Protein AF-Q2HZE2-F1 (afdb_monomer_lite)

Organism: Salmo salar (NCBI:txid8030)

Structure (mmCIF, N/CA/C/O backbone):
data_AF-Q2HZE2-F1
#
_entry.id   AF-Q2HZE2-F1
#
loop_
_atom_site.group_PDB
_atom_site.id
_atom_site.type_symbol
_atom_site.label_atom_id
_atom_site.label_alt_id
_atom_site.label_comp_id
_atom_site.label_asym_id
_atom_site.label_entity_id
_atom_site.label_seq_id
_atom_site.pdbx_PDB_ins_code
_atom_site.Cartn_x
_atom_site.Cartn_y
_atom_site.Cartn_z
_atom_site.occupancy
_atom_site.B_iso_or_equiv
_atom_site.auth_seq_id
_atom_site.auth_comp_id
_atom_site.auth_asym_id
_atom_site.auth_atom_id
_atom_site.pdbx_PDB_model_num
ATOM 1 N N . ALA A 1 1 ? -4.470 17.321 -12.831 1.00 76.12 1 ALA A N 1
ATOM 2 C CA . ALA A 1 1 ? -4.507 16.544 -11.573 1.00 76.12 1 ALA A CA 1
ATOM 3 C C . ALA A 1 1 ? -4.127 15.077 -11.799 1.00 76.12 1 ALA A C 1
ATOM 5 O O . ALA A 1 1 ? -2.973 14.748 -11.581 1.00 76.12 1 ALA A O 1
ATOM 6 N N . ILE A 1 2 ? -5.021 14.204 -12.294 1.00 88.50 2 ILE A N 1
ATOM 7 C CA . ILE A 1 2 ? -4.703 12.766 -12.485 1.00 88.50 2 ILE A CA 1
ATOM 8 C C . ILE A 1 2 ? -3.613 12.551 -13.549 1.00 88.50 2 ILE A C 1
ATOM 10 O O . ILE A 1 2 ? -2.705 11.749 -13.355 1.00 88.50 2 ILE A O 1
ATOM 14 N N . PHE A 1 3 ? -3.653 13.308 -14.648 1.00 89.38 3 PHE A N 1
ATOM 15 C CA . PHE A 1 3 ? -2.621 13.237 -15.688 1.00 89.38 3 PHE A CA 1
ATOM 16 C C . PHE A 1 3 ? -1.238 13.693 -15.203 1.00 89.38 3 PHE A C 1
ATOM 18 O O . PHE A 1 3 ? -0.231 13.118 -15.606 1.00 89.38 3 PHE A O 1
ATOM 25 N N . ASP A 1 4 ? -1.184 14.699 -14.329 1.00 90.12 4 ASP A N 1
ATOM 26 C CA . ASP A 1 4 ? 0.077 15.194 -13.766 1.00 90.12 4 ASP A CA 1
ATOM 27 C C . ASP A 1 4 ? 0.665 14.180 -12.780 1.00 90.12 4 ASP A C 1
ATOM 29 O O . ASP A 1 4 ? 1.857 13.898 -12.835 1.00 90.12 4 ASP A O 1
ATOM 33 N N . LEU A 1 5 ? -0.190 13.541 -11.969 1.00 87.56 5 LEU A N 1
ATOM 34 C CA . LEU A 1 5 ? 0.198 12.412 -11.124 1.00 87.56 5 LEU A CA 1
ATOM 35 C C . LEU A 1 5 ? 0.779 11.267 -11.964 1.00 87.56 5 LEU A C 1
ATOM 37 O O . LEU A 1 5 ? 1.863 10.780 -11.663 1.00 87.56 5 LEU A O 1
ATOM 41 N N . GLY A 1 6 ? 0.104 10.875 -13.050 1.00 87.19 6 GLY A N 1
ATOM 42 C CA . GLY A 1 6 ? 0.598 9.831 -13.953 1.00 87.19 6 GLY A CA 1
ATOM 43 C C . GLY A 1 6 ? 1.968 10.160 -14.558 1.00 87.19 6 GLY A C 1
ATOM 44 O O . GLY A 1 6 ? 2.831 9.288 -14.629 1.00 87.19 6 GLY A O 1
ATOM 45 N N . LYS A 1 7 ? 2.205 11.427 -14.930 1.00 88.50 7 LYS A N 1
ATOM 46 C CA . LYS A 1 7 ? 3.519 11.883 -15.414 1.00 88.50 7 LYS A CA 1
ATOM 47 C C . LYS A 1 7 ? 4.605 11.772 -14.348 1.00 88.50 7 LYS A C 1
ATOM 49 O O . LYS A 1 7 ? 5.696 11.309 -14.664 1.00 88.50 7 LYS A O 1
ATOM 54 N N . SER A 1 8 ? 4.323 12.183 -13.112 1.00 87.81 8 SER A N 1
ATOM 55 C CA . SER A 1 8 ? 5.284 12.071 -12.012 1.00 87.81 8 SER A CA 1
ATOM 56 C C . SER A 1 8 ? 5.588 10.611 -11.681 1.00 87.81 8 SER A C 1
ATOM 58 O O . SER A 1 8 ? 6.755 10.257 -11.563 1.00 87.81 8 SER A O 1
ATOM 60 N N . LEU A 1 9 ? 4.569 9.746 -11.613 1.00 88.25 9 LEU A N 1
ATOM 61 C CA . LEU A 1 9 ? 4.729 8.326 -11.275 1.00 88.25 9 LEU A CA 1
ATOM 62 C C . LEU A 1 9 ? 5.534 7.537 -12.314 1.00 88.25 9 LEU A C 1
ATOM 64 O O . LEU A 1 9 ? 6.222 6.588 -11.949 1.00 88.25 9 LEU A O 1
ATOM 68 N N . ALA A 1 10 ? 5.508 7.944 -13.585 1.00 86.56 10 ALA A N 1
ATOM 69 C CA . ALA A 1 10 ? 6.288 7.289 -14.635 1.00 86.56 10 ALA A CA 1
ATOM 70 C C . ALA A 1 10 ? 7.802 7.280 -14.342 1.00 86.56 10 ALA A C 1
ATOM 72 O O . ALA A 1 10 ? 8.492 6.344 -14.732 1.00 86.56 10 ALA A O 1
ATOM 73 N N . GLN A 1 11 ? 8.320 8.285 -13.625 1.00 85.81 11 GLN A N 1
ATOM 74 C CA . GLN A 1 11 ? 9.740 8.362 -13.258 1.00 85.81 11 GLN A CA 1
ATOM 75 C C . GLN A 1 11 ? 10.129 7.374 -12.148 1.00 85.81 11 GLN A C 1
ATOM 77 O O . GLN A 1 11 ? 11.300 7.023 -12.030 1.00 85.81 11 GLN A O 1
ATOM 82 N N . PHE A 1 12 ? 9.158 6.903 -11.362 1.00 85.88 12 PHE A N 1
ATOM 83 C CA . PHE A 1 12 ? 9.395 6.001 -10.234 1.00 85.88 12 PHE A CA 1
ATOM 84 C C . PHE A 1 12 ? 9.525 4.533 -10.654 1.00 85.88 12 PHE A C 1
ATOM 86 O O . PHE A 1 12 ? 9.894 3.719 -9.820 1.00 85.88 12 PHE A O 1
ATOM 93 N N . ASN A 1 13 ? 9.243 4.180 -11.919 1.00 88.88 13 ASN A N 1
ATOM 94 C CA . ASN A 1 13 ? 9.319 2.801 -12.429 1.00 88.88 13 ASN A CA 1
ATOM 95 C C . ASN A 1 13 ? 8.672 1.779 -11.477 1.00 88.88 13 ASN A C 1
ATOM 97 O O . ASN A 1 13 ? 9.279 0.757 -11.136 1.00 88.88 13 ASN A O 1
ATOM 101 N N . LEU A 1 14 ? 7.455 2.106 -11.029 1.00 92.06 14 LEU A N 1
ATOM 102 C CA . LEU A 1 14 ? 6.742 1.294 -10.056 1.00 92.06 14 LEU A CA 1
ATOM 103 C C . LEU A 1 14 ? 6.494 -0.109 -10.605 1.00 92.06 14 LEU A C 1
ATOM 105 O O . LEU A 1 14 ? 6.038 -0.255 -11.741 1.00 92.06 14 LEU A O 1
ATOM 109 N N . ASP A 1 15 ? 6.765 -1.124 -9.794 1.00 94.06 15 ASP A N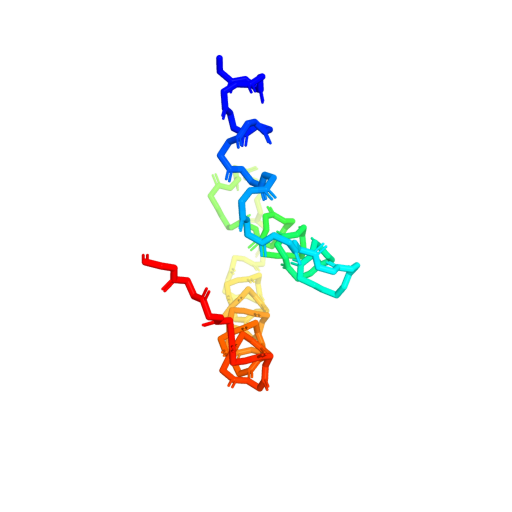 1
ATOM 110 C CA . ASP A 1 15 ? 6.316 -2.480 -10.088 1.00 94.06 15 ASP A CA 1
ATOM 111 C C . ASP A 1 15 ? 4.917 -2.767 -9.520 1.00 94.06 15 ASP A C 1
ATOM 113 O O . ASP A 1 15 ? 4.330 -1.973 -8.778 1.00 94.06 15 ASP A O 1
ATOM 117 N N . ASP A 1 16 ? 4.369 -3.927 -9.879 1.00 95.50 16 ASP A N 1
ATOM 118 C CA . ASP A 1 16 ? 3.029 -4.335 -9.454 1.00 95.50 16 ASP A CA 1
ATOM 119 C C . ASP A 1 16 ? 2.894 -4.421 -7.924 1.00 95.50 16 ASP A C 1
ATOM 121 O O . ASP A 1 16 ? 1.812 -4.184 -7.387 1.00 95.50 16 ASP A O 1
ATOM 125 N N . SER A 1 17 ? 3.982 -4.729 -7.206 1.00 95.25 17 SER A N 1
ATOM 126 C CA . SER A 1 17 ? 3.965 -4.834 -5.743 1.00 95.25 17 SER A CA 1
ATOM 127 C C . SER A 1 17 ? 3.878 -3.454 -5.098 1.00 95.25 17 SER A C 1
ATOM 129 O O . SER A 1 17 ? 3.114 -3.264 -4.153 1.00 95.25 17 SER A O 1
ATOM 131 N N . GLU A 1 18 ? 4.606 -2.472 -5.628 1.00 95.19 18 GLU A N 1
ATOM 132 C CA . GLU A 1 18 ? 4.568 -1.081 -5.164 1.00 95.19 18 GLU A CA 1
ATOM 133 C C . GLU A 1 18 ? 3.195 -0.460 -5.402 1.00 95.19 18 GLU A C 1
ATOM 135 O O . GLU A 1 18 ? 2.652 0.204 -4.517 1.00 95.19 18 GLU A O 1
ATOM 140 N N . VAL A 1 19 ? 2.589 -0.736 -6.560 1.00 95.56 19 VAL A N 1
ATOM 141 C CA . VAL A 1 19 ? 1.217 -0.309 -6.856 1.00 95.56 19 VAL A CA 1
ATOM 142 C C . VAL A 1 19 ? 0.218 -0.987 -5.915 1.00 95.56 19 VAL A C 1
ATOM 144 O O . VAL A 1 19 ? -0.642 -0.302 -5.357 1.00 95.56 19 VAL A O 1
ATOM 147 N N . ALA A 1 20 ? 0.337 -2.298 -5.684 1.00 97.44 20 ALA A N 1
ATOM 148 C CA . ALA A 1 20 ? -0.550 -3.028 -4.779 1.00 97.44 20 ALA A CA 1
ATOM 149 C C . ALA A 1 20 ? -0.454 -2.521 -3.329 1.00 97.44 20 ALA A C 1
ATOM 151 O O . ALA A 1 20 ? -1.475 -2.364 -2.657 1.00 97.44 20 ALA A O 1
ATOM 152 N N . LEU A 1 21 ? 0.756 -2.214 -2.851 1.00 97.00 21 LEU A N 1
ATOM 153 C CA . LEU A 1 21 ? 0.985 -1.660 -1.514 1.00 97.00 21 LEU A CA 1
ATOM 154 C C . LEU A 1 21 ? 0.426 -0.237 -1.384 1.00 97.00 21 LEU A C 1
ATOM 156 O O . LEU A 1 21 ? -0.265 0.053 -0.408 1.00 97.00 21 LEU A O 1
ATOM 160 N N . LEU A 1 22 ? 0.618 0.620 -2.394 1.00 95.94 22 LEU A N 1
ATOM 161 C CA . LEU A 1 22 ? -0.031 1.937 -2.477 1.00 95.94 22 LEU A CA 1
ATOM 162 C C . LEU A 1 22 ? -1.557 1.825 -2.399 1.00 95.94 22 LEU A C 1
ATOM 164 O O . LEU A 1 22 ? -2.203 2.545 -1.638 1.00 95.94 22 LEU A O 1
ATOM 168 N N . GLN A 1 23 ? -2.139 0.902 -3.164 1.00 96.31 23 GLN A N 1
ATOM 169 C CA . GLN A 1 23 ? -3.579 0.656 -3.156 1.00 96.31 23 GLN A CA 1
ATOM 170 C C . GLN A 1 23 ? -4.067 0.157 -1.791 1.00 96.31 23 GLN A C 1
ATOM 172 O O . GLN A 1 23 ? -5.098 0.629 -1.315 1.00 96.31 23 GLN A O 1
ATOM 177 N N . ALA A 1 24 ? -3.331 -0.746 -1.137 1.00 97.31 24 ALA A N 1
ATOM 178 C CA . ALA A 1 24 ? -3.668 -1.245 0.195 1.00 97.31 24 ALA A CA 1
ATOM 179 C C . ALA A 1 24 ? -3.641 -0.130 1.254 1.00 97.31 24 ALA A C 1
ATOM 181 O O . ALA A 1 24 ? -4.561 -0.034 2.066 1.00 97.31 24 ALA A O 1
ATOM 182 N N . VAL A 1 25 ? -2.641 0.757 1.208 1.00 96.81 25 VAL A N 1
ATOM 183 C CA . VAL A 1 25 ? -2.551 1.920 2.108 1.00 96.81 25 VAL A CA 1
ATOM 184 C C . VAL A 1 25 ? -3.734 2.870 1.907 1.00 96.81 25 VAL A C 1
ATOM 186 O O . VAL A 1 25 ? -4.326 3.316 2.889 1.00 96.81 25 VAL A O 1
ATOM 189 N N . LEU A 1 26 ? -4.119 3.151 0.657 1.00 95.00 26 LEU A N 1
ATOM 190 C CA . LEU A 1 26 ? -5.279 3.997 0.344 1.00 95.00 26 LEU A CA 1
ATOM 191 C C . LEU A 1 26 ? -6.612 3.345 0.744 1.00 95.00 26 LEU A C 1
ATOM 193 O O . LEU A 1 26 ? -7.539 4.042 1.160 1.00 95.00 26 LEU A O 1
ATOM 197 N N . LEU A 1 27 ? -6.716 2.019 0.617 1.00 96.44 27 LEU A N 1
ATOM 198 C CA . LEU A 1 27 ? -7.888 1.246 1.027 1.00 96.44 27 LEU A CA 1
ATOM 199 C C . LEU A 1 27 ? -8.082 1.280 2.548 1.00 96.44 27 LEU A C 1
ATOM 201 O O . LEU A 1 27 ? -9.211 1.420 3.011 1.00 96.44 27 LEU A O 1
ATOM 205 N N . MET A 1 28 ? -6.994 1.184 3.316 1.00 96.44 28 MET A N 1
ATOM 206 C CA . MET A 1 28 ? -7.011 1.152 4.785 1.00 96.44 28 MET A CA 1
ATOM 207 C C . MET A 1 28 ? -7.028 2.548 5.429 1.00 96.44 28 MET A C 1
ATOM 209 O O . MET A 1 28 ? -6.548 2.725 6.541 1.00 96.44 28 MET A O 1
ATOM 213 N N . SER A 1 29 ? -7.578 3.553 4.750 1.00 93.69 29 SER A N 1
ATOM 214 C CA . SER A 1 29 ? -7.671 4.914 5.282 1.00 93.69 29 SER A CA 1
ATOM 215 C C . SER A 1 29 ? -8.784 5.035 6.332 1.00 93.69 29 SER A C 1
ATOM 217 O O . SER A 1 29 ? -9.951 4.757 6.040 1.00 93.69 29 SER A O 1
ATOM 219 N N . SER A 1 30 ? -8.438 5.456 7.554 1.00 91.94 30 SER A N 1
ATOM 220 C CA . SER A 1 30 ? -9.375 5.582 8.686 1.00 91.94 30 SER A CA 1
ATOM 221 C C . SER A 1 30 ? -10.168 6.898 8.718 1.00 91.94 30 SER A 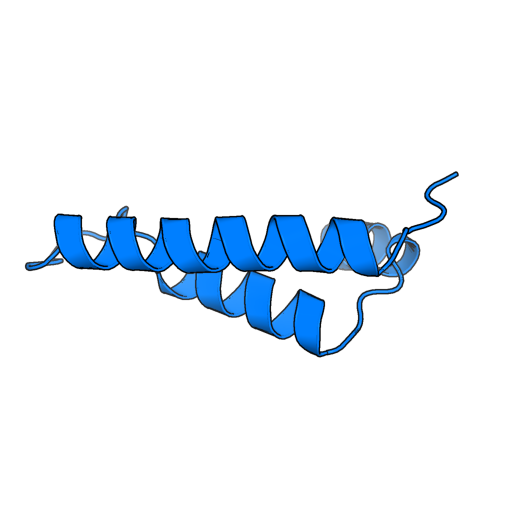C 1
ATOM 223 O O . SER A 1 30 ? -11.121 7.036 9.480 1.00 91.94 30 SER A O 1
ATOM 225 N N . ASP A 1 31 ? -9.846 7.839 7.832 1.00 93.38 31 ASP A N 1
ATOM 226 C CA . ASP A 1 31 ? -10.476 9.159 7.670 1.00 93.38 31 ASP A CA 1
ATOM 227 C C . ASP A 1 31 ? -11.911 9.125 7.091 1.00 93.38 31 ASP A C 1
ATOM 229 O O . ASP A 1 31 ? -12.497 10.163 6.774 1.00 93.38 31 ASP A O 1
ATOM 233 N N . ARG A 1 32 ? -12.503 7.936 6.931 1.00 94.06 32 ARG A N 1
ATOM 234 C CA . ARG A 1 32 ? -13.858 7.752 6.398 1.00 94.06 32 ARG A CA 1
ATOM 235 C C . ARG A 1 32 ? -14.896 7.791 7.523 1.00 94.06 32 ARG A C 1
ATOM 237 O O . ARG A 1 32 ? -14.815 7.049 8.499 1.00 94.06 32 ARG A O 1
ATOM 244 N N . SER A 1 33 ? -15.938 8.606 7.360 1.00 94.00 33 SER A N 1
ATOM 245 C CA . SER A 1 33 ? -17.066 8.633 8.298 1.00 94.00 33 SER A CA 1
ATOM 246 C C . SER A 1 33 ? -17.806 7.290 8.335 1.00 94.00 33 SER A C 1
ATOM 248 O O . SER A 1 33 ? -18.075 6.708 7.285 1.00 94.00 33 SER A O 1
ATOM 250 N N . GLY A 1 34 ? -18.216 6.844 9.525 1.00 94.25 34 GLY A N 1
ATOM 251 C CA . GLY A 1 34 ? -19.044 5.641 9.699 1.00 94.25 34 GLY A CA 1
ATOM 252 C C . GLY A 1 34 ? -18.263 4.343 9.918 1.00 94.25 34 GLY A C 1
ATOM 253 O O . GLY A 1 34 ? -18.868 3.276 10.014 1.00 94.25 34 GLY A O 1
ATOM 254 N N . LEU A 1 35 ? -16.936 4.416 10.031 1.00 96.06 35 LEU A N 1
ATOM 255 C CA . LEU A 1 35 ? -16.112 3.274 10.412 1.00 96.06 35 LEU A CA 1
ATOM 256 C C . LEU A 1 35 ? -16.313 2.922 11.890 1.00 96.06 35 LEU A C 1
ATOM 258 O O . LEU A 1 35 ? -16.265 3.780 12.766 1.00 96.06 35 LEU A O 1
ATOM 262 N N . THR A 1 36 ? -16.512 1.635 12.168 1.00 95.62 36 THR A N 1
ATOM 263 C CA . THR A 1 36 ? -16.713 1.117 13.532 1.00 95.62 36 THR A CA 1
ATOM 264 C C . THR A 1 36 ? -15.431 0.577 14.163 1.00 95.62 36 THR A C 1
ATOM 266 O O . THR A 1 36 ? -15.355 0.436 15.377 1.00 95.62 36 THR A O 1
ATOM 269 N N . SER A 1 37 ? -14.428 0.237 13.350 1.00 95.19 37 SER A N 1
ATOM 270 C CA . SER A 1 37 ? -13.180 -0.416 13.772 1.00 95.19 37 SER A CA 1
ATOM 271 C C . SER A 1 37 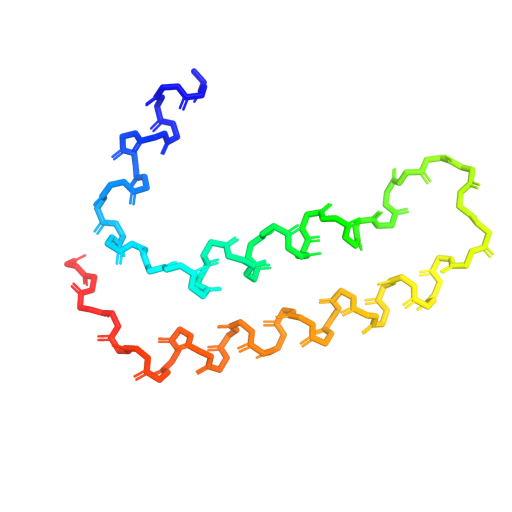? -11.950 0.405 13.375 1.00 95.19 37 SER A C 1
ATOM 273 O O . SER A 1 37 ? -11.014 -0.139 12.793 1.00 95.19 37 SER A O 1
ATOM 275 N N . VAL A 1 38 ? -11.972 1.707 13.673 1.00 96.50 38 VAL A N 1
ATOM 276 C CA . VAL A 1 38 ? -10.912 2.678 13.335 1.00 96.50 38 VAL A CA 1
ATOM 277 C C . VAL A 1 38 ? -9.531 2.176 13.770 1.00 96.50 38 VAL A C 1
ATOM 279 O O . VAL A 1 38 ? -8.681 1.974 12.910 1.00 96.50 38 VAL A O 1
ATOM 282 N N . ASP A 1 39 ? -9.355 1.805 15.041 1.00 96.38 39 ASP A N 1
ATOM 283 C CA . ASP A 1 39 ? -8.066 1.320 15.570 1.00 96.38 39 ASP A CA 1
ATOM 284 C C . ASP A 1 39 ? -7.508 0.101 14.811 1.00 96.38 39 ASP A C 1
ATOM 286 O O . ASP A 1 39 ? -6.301 -0.054 14.628 1.00 96.38 39 ASP A O 1
ATOM 290 N N . LYS A 1 40 ? -8.388 -0.806 14.359 1.00 96.31 40 LYS A N 1
ATOM 291 C CA . LYS A 1 40 ? -7.968 -1.992 13.592 1.00 96.31 40 LYS A CA 1
ATOM 292 C C . LYS A 1 40 ? -7.539 -1.617 12.179 1.00 96.31 40 LYS A C 1
ATOM 294 O O . LYS A 1 40 ? -6.611 -2.228 11.654 1.00 96.31 40 LYS A O 1
ATOM 299 N N . ILE A 1 41 ? -8.239 -0.661 11.571 1.00 97.50 41 ILE A N 1
ATOM 300 C CA . ILE A 1 41 ? -7.939 -0.153 10.233 1.00 97.50 41 ILE A CA 1
ATOM 301 C C . ILE A 1 41 ? -6.594 0.571 10.261 1.00 97.50 41 ILE A C 1
ATOM 303 O O . ILE A 1 41 ? -5.733 0.243 9.452 1.00 97.50 41 ILE A O 1
ATOM 307 N N . GLU A 1 42 ? -6.367 1.437 11.249 1.00 96.75 42 GLU A N 1
ATOM 308 C CA . GLU A 1 42 ? -5.099 2.156 11.425 1.00 96.75 42 GLU A CA 1
ATOM 309 C C . GLU A 1 42 ? -3.931 1.196 11.631 1.00 96.75 42 GLU A C 1
ATOM 311 O O . GLU A 1 42 ? -2.957 1.240 10.886 1.00 96.75 42 GLU A O 1
ATOM 316 N N . LYS A 1 43 ? -4.066 0.224 12.540 1.00 97.44 43 LYS A N 1
ATOM 317 C CA . LYS A 1 43 ? -3.024 -0.792 12.750 1.00 97.44 43 LYS A CA 1
ATOM 318 C C . LYS A 1 43 ? -2.725 -1.608 11.486 1.00 97.44 43 LYS A C 1
ATOM 320 O O . LYS A 1 43 ? -1.583 -1.998 11.229 1.00 97.44 43 LYS A O 1
ATOM 325 N N . CYS A 1 44 ? -3.752 -1.908 10.692 1.00 96.88 44 CYS A N 1
ATOM 326 C CA . CYS A 1 44 ? -3.579 -2.603 9.420 1.00 96.88 44 CYS A CA 1
ATOM 327 C C . CYS A 1 44 ? -2.861 -1.713 8.396 1.00 96.88 44 CYS A C 1
ATOM 329 O O . CYS A 1 44 ? -1.941 -2.180 7.724 1.00 96.88 44 CYS A O 1
ATOM 331 N N . GLN A 1 45 ? -3.223 -0.432 8.323 1.00 97.94 45 GLN A N 1
ATOM 332 C CA . GLN A 1 45 ? -2.573 0.554 7.466 1.00 97.94 45 GLN A CA 1
ATOM 333 C C . GLN A 1 45 ? -1.094 0.735 7.830 1.00 97.94 45 GLN A C 1
ATOM 335 O O . GLN A 1 45 ? -0.250 0.688 6.940 1.00 97.94 45 GLN A O 1
ATOM 340 N N . GLU A 1 46 ? -0.763 0.849 9.120 1.00 97.50 46 GLU A N 1
ATOM 341 C CA . GLU A 1 46 ? 0.618 0.905 9.624 1.00 97.50 46 GLU A CA 1
ATOM 342 C C . GLU A 1 46 ? 1.429 -0.323 9.200 1.00 97.50 46 GLU A C 1
ATOM 344 O O . GLU A 1 46 ? 2.585 -0.206 8.795 1.00 97.50 46 GLU A O 1
ATOM 349 N N . THR A 1 47 ? 0.810 -1.507 9.229 1.00 97.88 47 THR A N 1
ATOM 350 C CA . THR A 1 47 ? 1.464 -2.748 8.792 1.00 97.88 47 THR A CA 1
ATOM 351 C C . THR A 1 47 ? 1.807 -2.700 7.301 1.00 97.88 47 THR A C 1
ATOM 353 O O . THR A 1 47 ? 2.916 -3.072 6.914 1.00 97.88 47 THR A O 1
ATOM 356 N N . TYR A 1 48 ? 0.887 -2.219 6.457 1.00 98.00 48 TYR A N 1
ATOM 357 C CA . TYR A 1 48 ? 1.154 -2.053 5.026 1.00 98.00 48 TYR A CA 1
ATOM 358 C C . TYR A 1 48 ? 2.186 -0.962 4.748 1.00 98.00 48 TYR A C 1
ATOM 360 O O . TYR A 1 48 ? 3.034 -1.158 3.884 1.00 98.00 48 TYR A O 1
ATOM 368 N N . LEU A 1 49 ? 2.157 0.148 5.490 1.00 97.62 49 LEU A N 1
ATOM 369 C CA . LEU A 1 49 ? 3.148 1.218 5.376 1.00 97.62 49 LEU A CA 1
ATOM 370 C C . LEU A 1 49 ? 4.556 0.712 5.695 1.00 97.62 49 LEU A C 1
ATOM 372 O O . LEU A 1 49 ? 5.470 0.935 4.905 1.00 97.62 49 LEU A O 1
ATOM 376 N N . LEU A 1 50 ? 4.720 -0.030 6.792 1.00 98.06 50 LEU A N 1
ATOM 377 C CA . LEU A 1 50 ? 6.011 -0.602 7.174 1.00 98.06 50 LEU A CA 1
ATOM 378 C C . LEU A 1 50 ? 6.504 -1.633 6.146 1.00 98.06 50 LEU A C 1
ATOM 380 O O . LEU A 1 50 ? 7.672 -1.628 5.756 1.00 98.06 50 LEU A O 1
ATOM 384 N N . ALA A 1 51 ? 5.612 -2.505 5.664 1.00 97.25 51 ALA A N 1
ATOM 385 C CA . ALA A 1 51 ? 5.943 -3.451 4.599 1.00 97.25 51 ALA A CA 1
ATOM 386 C C . ALA A 1 51 ? 6.363 -2.726 3.311 1.00 97.25 51 ALA A C 1
ATOM 388 O O . ALA A 1 51 ? 7.313 -3.144 2.647 1.00 97.25 51 ALA A O 1
ATOM 389 N N . PHE A 1 52 ? 5.690 -1.623 2.982 1.00 97.19 52 PHE A N 1
ATOM 390 C CA . PHE A 1 52 ? 5.999 -0.821 1.809 1.00 97.19 52 PHE A CA 1
ATOM 391 C C . PHE A 1 52 ? 7.340 -0.102 1.933 1.00 97.19 52 PHE A C 1
ATOM 393 O O . PHE A 1 52 ? 8.146 -0.175 1.010 1.00 97.19 52 PHE A O 1
ATOM 400 N N . GLU A 1 53 ? 7.644 0.483 3.091 1.00 96.25 53 GLU A N 1
ATOM 401 C CA . GLU A 1 53 ? 8.957 1.065 3.381 1.00 96.25 53 GLU A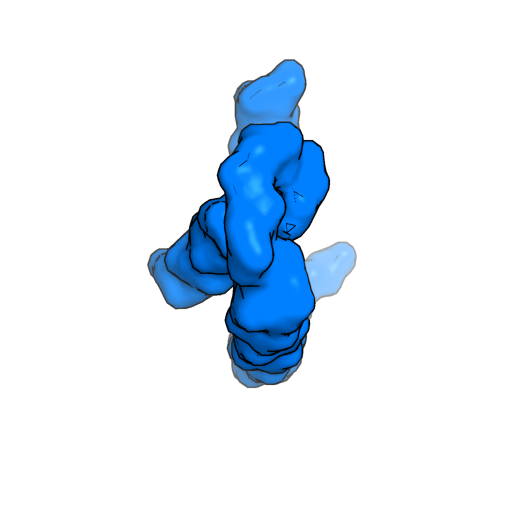 CA 1
ATOM 402 C C . GLU A 1 53 ? 10.080 0.030 3.209 1.00 96.25 53 GLU A C 1
ATOM 404 O O . GLU A 1 53 ? 11.074 0.278 2.520 1.00 96.25 53 GLU A O 1
ATOM 409 N N . HIS A 1 54 ? 9.920 -1.167 3.781 1.00 96.50 54 HIS A N 1
ATOM 410 C CA . HIS A 1 54 ? 10.892 -2.247 3.614 1.00 96.50 54 HIS A CA 1
ATOM 411 C C . HIS A 1 54 ? 11.031 -2.696 2.155 1.00 96.50 54 HIS A C 1
ATOM 413 O O . HIS A 1 54 ? 12.148 -2.971 1.709 1.00 96.50 54 HIS A O 1
ATOM 419 N N . TYR A 1 55 ? 9.931 -2.741 1.401 1.00 95.81 55 TYR A N 1
ATOM 420 C CA . TYR A 1 55 ? 9.956 -3.106 -0.012 1.00 95.81 55 TYR A CA 1
ATOM 421 C C . TYR A 1 55 ? 10.706 -2.076 -0.863 1.00 95.81 55 TYR A C 1
ATOM 423 O O . TYR A 1 55 ? 11.589 -2.443 -1.637 1.00 95.81 55 TYR A O 1
ATOM 431 N N . ILE A 1 56 ? 10.437 -0.783 -0.662 1.00 93.25 56 ILE A N 1
ATOM 432 C CA . ILE A 1 56 ? 11.152 0.303 -1.346 1.00 93.25 56 ILE A CA 1
ATOM 433 C C . ILE A 1 56 ? 12.653 0.249 -1.035 1.00 93.25 56 ILE A C 1
ATOM 435 O O . ILE A 1 56 ? 13.484 0.320 -1.946 1.00 93.25 56 ILE A O 1
ATOM 439 N N . ASN A 1 57 ? 13.014 0.037 0.234 1.00 92.31 57 ASN A N 1
ATOM 440 C CA . ASN A 1 57 ? 14.408 -0.131 0.649 1.00 92.31 57 ASN A CA 1
ATOM 441 C C . ASN A 1 57 ? 15.076 -1.352 -0.013 1.00 92.31 57 ASN A C 1
ATOM 443 O O . ASN A 1 57 ? 16.252 -1.296 -0.376 1.00 92.31 57 ASN A O 1
ATOM 447 N N . HIS A 1 58 ? 14.337 -2.449 -0.205 1.00 92.56 58 HIS A N 1
ATOM 448 C CA . HIS A 1 58 ? 14.819 -3.634 -0.917 1.00 92.56 58 HIS A CA 1
ATOM 449 C C . HIS A 1 58 ? 15.037 -3.369 -2.413 1.00 92.56 58 HIS A C 1
ATOM 451 O O . HIS A 1 58 ? 16.046 -3.804 -2.971 1.00 92.56 58 HIS A O 1
ATOM 457 N N . ARG A 1 59 ? 14.114 -2.642 -3.056 1.00 92.12 59 ARG A N 1
ATOM 458 C CA . ARG A 1 59 ? 14.162 -2.290 -4.484 1.00 92.12 59 ARG A CA 1
ATOM 459 C C . ARG A 1 59 ? 15.352 -1.399 -4.836 1.00 92.12 59 ARG A C 1
ATOM 461 O O . ARG A 1 59 ? 15.810 -1.447 -5.974 1.00 92.12 59 ARG A O 1
ATOM 468 N N . LYS A 1 60 ? 15.879 -0.637 -3.864 1.00 86.88 60 LYS A N 1
ATOM 469 C CA . LYS A 1 60 ? 17.030 0.270 -4.032 1.00 86.88 60 LYS A CA 1
ATOM 470 C C . LYS A 1 60 ? 16.848 1.176 -5.248 1.00 86.88 60 LYS A C 1
ATOM 472 O O . LYS A 1 60 ? 17.703 1.223 -6.133 1.00 86.88 60 LYS A O 1
ATOM 477 N N . HIS A 1 61 ? 15.703 1.857 -5.299 1.00 86.25 61 HIS A N 1
ATOM 478 C CA . HIS A 1 61 ? 15.406 2.812 -6.361 1.00 86.25 61 HIS A CA 1
ATOM 479 C C . HIS A 1 61 ? 16.568 3.779 -6.537 1.00 86.25 61 HIS A C 1
ATOM 481 O O . HIS A 1 61 ? 16.985 4.446 -5.592 1.00 86.25 61 HIS A O 1
ATOM 487 N N . ASN A 1 62 ? 17.086 3.850 -7.757 1.00 70.44 62 ASN A N 1
ATOM 488 C CA . ASN A 1 62 ? 18.123 4.801 -8.114 1.00 70.44 62 ASN A CA 1
ATOM 489 C C . ASN A 1 62 ? 17.421 6.072 -8.596 1.00 70.44 62 ASN A C 1
ATOM 491 O O . ASN A 1 62 ? 17.317 6.327 -9.796 1.00 70.44 62 ASN A O 1
ATOM 495 N N . ILE A 1 63 ? 16.812 6.782 -7.646 1.00 64.94 63 ILE A N 1
ATOM 496 C CA . ILE A 1 63 ? 1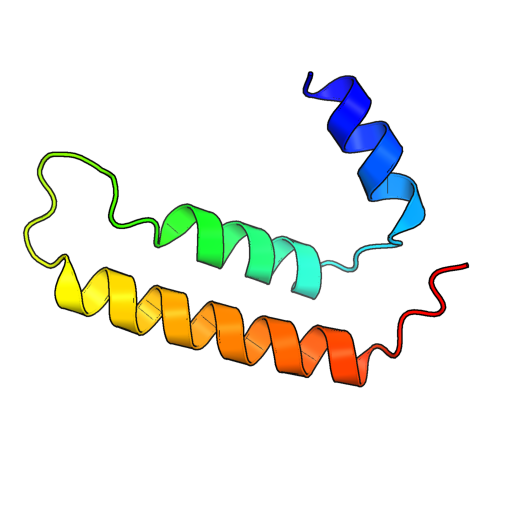6.115 8.035 -7.923 1.00 64.94 63 ILE A CA 1
ATOM 497 C C . ILE A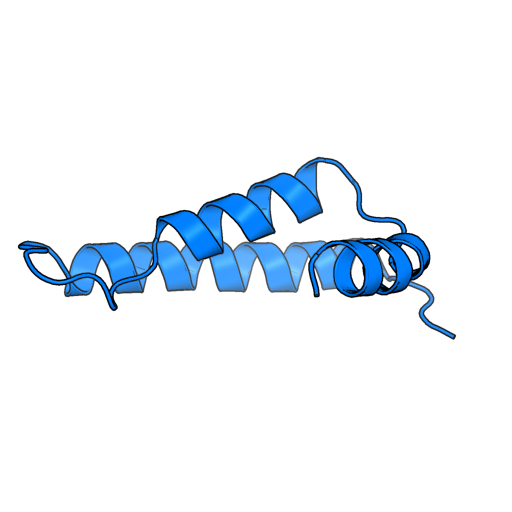 1 63 ? 17.208 9.084 -8.198 1.00 64.94 63 ILE A C 1
ATOM 499 O O . ILE A 1 63 ? 18.085 9.235 -7.343 1.00 64.94 63 ILE A O 1
ATOM 503 N N . PRO A 1 64 ? 17.233 9.723 -9.383 1.00 53.31 64 PRO A N 1
ATOM 504 C CA . PRO A 1 64 ? 18.231 10.741 -9.711 1.00 53.31 64 PRO A CA 1
ATOM 505 C C . PRO A 1 64 ? 18.139 11.985 -8.820 1.00 53.31 64 PRO A C 1
ATOM 507 O O . PRO A 1 64 ? 17.036 12.275 -8.300 1.00 53.31 64 PRO A O 1
#

InterPro domains:
  IPR000536 Nuclear hormone receptor, ligand-binding domain [PF00104] (3-59)
  IPR000536 Nuclear hormone receptor, ligand-binding domain [PS51843] (1-64)
  IPR035500 Nuclear hormone receptor-like domain superfamily [G3DSA:1.10.565.10] (1-64)
  IPR035500 Nuclear hormone receptor-like domain superfamily [SSF48508] (2-62)
  IPR050234 Nuclear hormone receptor family NR1 subfamily [PTHR24082] (2-63)

Secondary structure (DSSP, 8-state):
-HHHHHHHHHTTT--HHHHHHHHHHHHT-S-STT-S-HHHHHHHHHHHHHHHHHHHHHHT----

Radius of gyration: 14.0 Å; chains: 1; bounding box: 37×21×31 Å

Foldseek 3Di:
DVVVVVVVVVLQPDDPLLVVLVVLLVVLDLPDPPDPPSVVSVVSSVVSVVVNVVVCVVVVGPRD

pLDDT: mean 92.11, std 7.91, range [53.31, 98.06]

Sequence (64 aa):
AIFDLGKSLAQFNLDDSEVALLQAVLLMSSDRSGLTSVDKIEKCQETYLLAFEHYINHRKHNIP